Protein AF-A0A450YPW1-F1 (afdb_monomer)

Structure (mmCIF, N/CA/C/O backbone):
data_AF-A0A450YPW1-F1
#
_entry.id   AF-A0A450YPW1-F1
#
loop_
_atom_site.group_PDB
_atom_site.id
_atom_site.type_symbol
_atom_site.label_atom_id
_atom_site.label_alt_id
_atom_site.label_comp_id
_atom_site.label_asym_id
_atom_site.label_entity_id
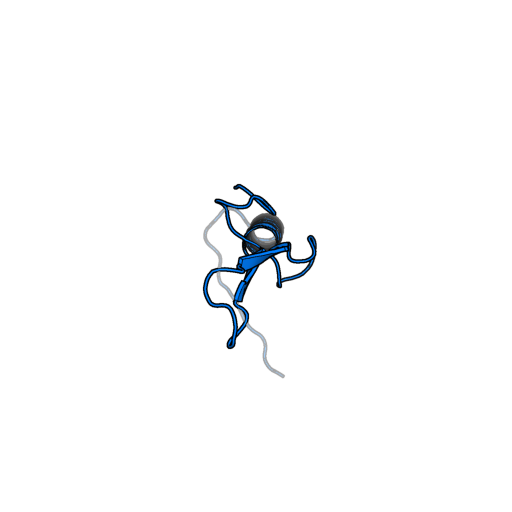_atom_site.label_seq_id
_atom_site.pdbx_PDB_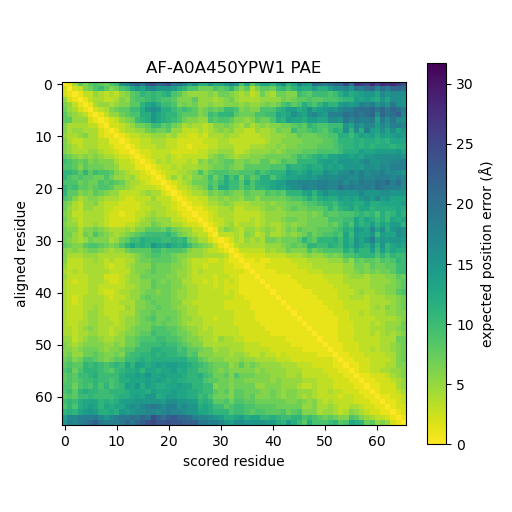ins_code
_atom_site.Cartn_x
_atom_site.Cartn_y
_atom_site.Cartn_z
_atom_site.occupancy
_atom_site.B_iso_or_equiv
_atom_site.auth_seq_id
_atom_site.auth_comp_id
_atom_site.auth_asym_id
_atom_site.auth_atom_id
_atom_site.pdbx_PDB_model_num
ATOM 1 N N . MET A 1 1 ? 3.767 12.170 -6.593 1.00 60.88 1 MET A N 1
ATOM 2 C CA . MET A 1 1 ? 3.628 10.728 -6.907 1.00 60.88 1 MET A CA 1
ATOM 3 C C . MET A 1 1 ? 3.408 10.628 -8.406 1.00 60.88 1 MET A C 1
ATOM 5 O O . MET A 1 1 ? 2.312 10.901 -8.876 1.00 60.88 1 MET A O 1
ATOM 9 N N . ASN A 1 2 ? 4.470 10.322 -9.144 1.00 70.88 2 ASN A N 1
ATOM 10 C CA . ASN A 1 2 ? 4.564 10.561 -10.584 1.00 70.88 2 ASN A CA 1
ATOM 11 C C . ASN A 1 2 ? 4.214 9.280 -11.350 1.00 70.88 2 ASN A C 1
ATOM 13 O O . ASN A 1 2 ? 5.077 8.469 -11.683 1.00 70.88 2 ASN A O 1
ATOM 17 N N . CYS A 1 3 ? 2.912 9.044 -11.509 1.00 80.00 3 CYS A N 1
ATOM 18 C CA . CYS A 1 3 ? 2.362 7.871 -12.182 1.00 80.00 3 CYS A CA 1
ATOM 19 C C . CYS A 1 3 ? 2.501 8.010 -13.703 1.00 80.00 3 CYS A C 1
ATOM 21 O O . CYS A 1 3 ? 2.085 9.028 -14.247 1.00 80.00 3 CYS A O 1
ATOM 23 N N . ARG A 1 4 ? 2.996 6.965 -14.384 1.00 74.25 4 ARG A N 1
ATOM 24 C CA . ARG A 1 4 ? 3.173 6.915 -15.855 1.00 74.25 4 ARG A CA 1
ATOM 25 C C . ARG A 1 4 ? 4.195 7.908 -16.421 1.00 74.25 4 ARG A C 1
ATOM 27 O O . ARG A 1 4 ? 4.212 8.128 -17.627 1.00 74.25 4 ARG A O 1
ATOM 34 N N . GLU A 1 5 ? 5.056 8.474 -15.582 1.00 75.25 5 GLU A N 1
ATOM 35 C CA . GLU A 1 5 ? 6.151 9.329 -16.044 1.00 75.25 5 GLU A CA 1
ATOM 36 C C . GLU A 1 5 ? 7.422 8.506 -16.320 1.00 75.25 5 GLU A C 1
ATOM 38 O O . GLU A 1 5 ? 7.708 7.589 -15.545 1.00 75.25 5 GLU A O 1
ATOM 43 N N . PRO A 1 6 ? 8.219 8.846 -17.356 1.00 66.19 6 PRO A N 1
ATOM 44 C CA . PRO A 1 6 ? 9.443 8.115 -17.720 1.00 66.19 6 PRO A CA 1
ATOM 45 C C . PRO A 1 6 ? 10.493 8.052 -16.602 1.00 66.19 6 PRO A C 1
ATOM 47 O O . PRO A 1 6 ? 11.186 7.053 -16.458 1.00 66.19 6 PRO A O 1
ATOM 50 N N . ASN A 1 7 ? 10.559 9.087 -15.761 1.00 70.31 7 ASN A N 1
ATOM 51 C CA . ASN A 1 7 ? 11.479 9.172 -14.619 1.00 70.31 7 ASN A CA 1
ATOM 52 C C . ASN A 1 7 ? 10.804 8.791 -13.286 1.00 70.31 7 ASN A C 1
ATOM 54 O O . ASN A 1 7 ? 11.383 8.970 -12.217 1.00 70.31 7 ASN A O 1
ATOM 58 N N . GLY A 1 8 ? 9.550 8.331 -13.341 1.00 74.25 8 GLY A N 1
ATOM 59 C CA . GLY A 1 8 ? 8.706 8.051 -12.183 1.00 74.25 8 GLY A CA 1
ATOM 60 C C . GLY A 1 8 ? 8.563 6.562 -11.868 1.00 74.25 8 GLY A C 1
ATOM 61 O O . GLY A 1 8 ? 9.435 5.746 -12.139 1.00 74.25 8 GLY A O 1
ATOM 62 N N . LEU A 1 9 ? 7.428 6.193 -11.278 1.00 79.44 9 LEU A N 1
ATOM 63 C CA . LEU A 1 9 ? 7.066 4.800 -11.012 1.00 79.44 9 LEU A CA 1
ATOM 64 C C . LEU A 1 9 ? 5.841 4.415 -11.851 1.00 79.44 9 LEU A C 1
ATOM 66 O O . LEU A 1 9 ? 5.033 5.255 -12.251 1.00 79.44 9 LEU A O 1
ATOM 70 N N . GLY A 1 10 ? 5.651 3.112 -12.060 1.00 79.75 10 GLY A N 1
ATOM 71 C CA . GLY A 1 10 ? 4.479 2.601 -12.776 1.00 79.75 10 GLY A CA 1
ATOM 72 C C . GLY A 1 10 ? 4.654 2.485 -14.287 1.00 79.75 10 GLY A C 1
ATOM 73 O O . GLY A 1 10 ? 3.665 2.530 -15.011 1.00 79.75 10 GLY A O 1
ATOM 74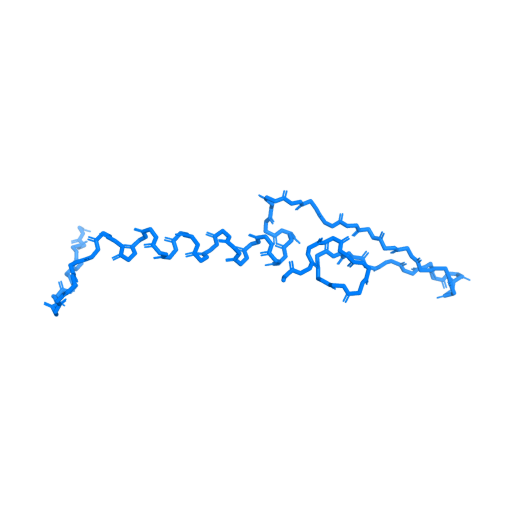 N N . TYR A 1 11 ? 5.882 2.270 -14.749 1.00 86.31 11 TYR A N 1
ATOM 75 C CA . TYR A 1 11 ? 6.180 1.733 -16.074 1.00 86.31 11 TYR A CA 1
ATOM 76 C C . TYR A 1 11 ? 6.952 0.414 -15.951 1.00 86.31 11 TYR A C 1
ATOM 78 O O . TYR A 1 11 ? 7.424 0.056 -14.868 1.00 86.31 11 TYR A O 1
ATOM 86 N N . THR A 1 12 ? 7.034 -0.313 -17.057 1.00 85.25 12 THR A N 1
ATOM 87 C CA . THR A 1 12 ? 7.912 -1.466 -17.238 1.00 85.25 12 THR A CA 1
ATOM 88 C C . THR A 1 12 ? 8.863 -1.155 -18.382 1.00 85.25 12 THR A C 1
ATOM 90 O O . THR A 1 12 ? 8.432 -0.685 -19.435 1.00 85.25 12 THR A O 1
ATOM 93 N N . THR A 1 13 ? 10.146 -1.393 -18.154 1.00 87.81 13 THR A N 1
ATOM 94 C CA . THR A 1 13 ? 11.204 -1.215 -19.143 1.00 87.81 13 THR A CA 1
ATOM 95 C C . THR A 1 13 ? 11.483 -2.538 -19.833 1.00 87.81 13 THR A C 1
ATOM 97 O O . THR A 1 13 ? 11.704 -3.547 -19.166 1.00 87.81 13 THR A O 1
ATOM 100 N N . PHE A 1 14 ? 11.490 -2.523 -21.160 1.00 87.00 14 PHE A N 1
ATOM 101 C CA . PHE A 1 14 ? 11.904 -3.651 -21.983 1.00 87.00 14 PHE A CA 1
ATOM 102 C C . PHE A 1 14 ? 13.118 -3.233 -22.806 1.00 87.00 14 PHE A C 1
ATOM 104 O O . PHE A 1 14 ? 13.111 -2.157 -23.402 1.00 87.00 14 PHE A O 1
ATOM 111 N N . ALA A 1 15 ? 14.144 -4.079 -22.824 1.00 89.25 15 ALA A N 1
ATOM 112 C CA . ALA A 1 15 ? 15.307 -3.929 -23.688 1.00 89.25 15 ALA A CA 1
ATOM 113 C C . ALA A 1 15 ? 15.318 -5.082 -24.694 1.00 89.25 15 ALA A C 1
ATOM 115 O O . ALA A 1 15 ? 15.016 -6.224 -24.329 1.00 89.25 15 ALA A O 1
ATOM 116 N N . CYS A 1 16 ? 15.629 -4.786 -25.955 1.00 86.38 16 CYS A N 1
ATOM 117 C CA . CYS A 1 16 ? 15.807 -5.824 -26.963 1.00 86.38 16 CYS A CA 1
ATOM 118 C C . CYS A 1 16 ? 17.103 -6.605 -26.661 1.00 86.38 16 CYS A C 1
ATOM 120 O O . CYS A 1 16 ? 18.140 -5.972 -26.462 1.00 86.38 16 CYS A O 1
ATOM 122 N N . PRO A 1 17 ? 17.086 -7.952 -26.642 1.00 85.38 17 PRO A N 1
ATOM 123 C CA . PRO A 1 17 ? 18.301 -8.744 -26.427 1.00 85.38 17 PRO A CA 1
ATOM 124 C C . PRO A 1 17 ? 19.377 -8.500 -27.492 1.00 85.38 17 PRO A C 1
ATOM 126 O O . PRO A 1 17 ? 20.562 -8.487 -27.170 1.00 85.38 17 PRO A O 1
ATOM 129 N N . ASP A 1 18 ? 18.954 -8.273 -28.738 1.00 90.44 18 ASP A N 1
ATOM 130 C CA . ASP A 1 18 ? 19.845 -8.073 -29.886 1.00 90.44 18 ASP A CA 1
ATOM 131 C C . ASP A 1 18 ? 20.271 -6.603 -30.063 1.00 90.44 18 ASP A C 1
ATOM 133 O O . ASP A 1 18 ? 21.283 -6.326 -30.702 1.00 90.44 18 ASP A O 1
ATOM 137 N N . HIS A 1 19 ? 19.520 -5.661 -29.478 1.00 87.75 19 HIS A N 1
ATOM 138 C CA . HIS A 1 19 ? 19.765 -4.213 -29.554 1.00 87.75 19 HIS A CA 1
ATOM 139 C C . HIS A 1 19 ? 19.646 -3.590 -28.153 1.00 87.75 19 HIS A C 1
ATOM 141 O O . HIS A 1 19 ? 18.587 -3.063 -27.790 1.00 87.75 19 HIS A O 1
ATOM 147 N N . PRO A 1 20 ? 20.706 -3.675 -27.328 1.00 81.25 20 PRO A N 1
ATOM 148 C CA . PRO A 1 20 ? 20.670 -3.246 -25.927 1.00 81.25 20 PRO A CA 1
ATOM 149 C C . PRO A 1 20 ? 20.407 -1.745 -25.739 1.00 81.25 20 PRO A C 1
ATOM 151 O O . PRO A 1 20 ? 19.994 -1.311 -24.666 1.00 81.25 20 PRO A O 1
ATOM 154 N N . ASP A 1 21 ? 20.659 -0.951 -26.776 1.00 86.00 21 ASP A N 1
ATOM 155 C CA . ASP A 1 21 ? 20.435 0.491 -26.853 1.00 86.00 21 ASP A CA 1
ATOM 156 C C . ASP A 1 21 ? 18.961 0.864 -27.082 1.00 86.00 21 ASP A C 1
ATOM 158 O O . ASP A 1 21 ? 18.546 1.983 -26.773 1.00 86.00 21 ASP A O 1
ATOM 162 N N . GLN A 1 22 ? 18.138 -0.072 -27.562 1.00 87.25 22 GLN A N 1
ATOM 163 C CA . GLN A 1 22 ? 16.711 0.151 -27.771 1.00 87.25 22 GLN A CA 1
ATOM 164 C C . GLN A 1 22 ? 15.916 -0.186 -26.509 1.00 87.25 22 GLN A C 1
ATOM 166 O O . GLN A 1 22 ? 15.539 -1.334 -26.255 1.00 87.25 22 GLN A O 1
ATOM 171 N N . ILE A 1 23 ? 15.627 0.851 -25.722 1.00 87.25 23 ILE A N 1
ATOM 172 C CA . ILE A 1 23 ? 14.835 0.754 -24.494 1.00 87.25 23 ILE A CA 1
ATOM 173 C C . ILE A 1 23 ? 13.414 1.254 -24.760 1.00 87.25 23 ILE A C 1
ATOM 175 O O . ILE A 1 23 ? 13.199 2.403 -25.139 1.00 87.25 23 ILE A O 1
ATOM 179 N N . THR A 1 24 ? 12.422 0.398 -24.512 1.00 87.69 24 THR A N 1
ATOM 180 C CA . THR A 1 24 ? 11.002 0.761 -24.591 1.00 87.69 24 THR A CA 1
ATOM 181 C C . THR A 1 24 ? 10.398 0.858 -23.194 1.00 87.69 24 THR A C 1
ATOM 183 O O . THR A 1 24 ? 10.450 -0.090 -22.407 1.00 87.69 24 THR A O 1
ATOM 186 N N . HIS A 1 25 ? 9.771 1.997 -22.897 1.00 87.19 25 HIS A N 1
ATOM 187 C CA . HIS A 1 25 ? 9.039 2.222 -21.651 1.00 87.19 25 HIS A CA 1
ATOM 188 C C . HIS A 1 25 ? 7.541 2.025 -21.879 1.00 87.19 25 HIS A C 1
ATOM 190 O O . HIS A 1 25 ? 6.914 2.782 -22.618 1.00 87.19 25 HIS A O 1
ATOM 196 N N . ILE A 1 26 ? 6.947 1.037 -21.209 1.00 86.88 26 ILE A N 1
ATOM 197 C CA . ILE A 1 26 ? 5.510 0.763 -21.300 1.00 86.88 26 ILE A CA 1
ATOM 198 C C . ILE A 1 26 ? 4.834 1.194 -19.992 1.00 86.88 26 ILE A C 1
ATOM 200 O O . ILE A 1 26 ? 5.109 0.605 -18.940 1.00 86.88 26 ILE A O 1
ATOM 204 N N . PRO A 1 27 ? 3.949 2.209 -20.002 1.00 84.69 27 PRO A N 1
ATOM 205 C CA . PRO A 1 27 ? 3.237 2.626 -18.800 1.00 84.69 27 PRO A CA 1
ATOM 206 C C . PRO A 1 27 ? 2.241 1.546 -18.362 1.00 84.69 27 PRO A C 1
ATOM 208 O O . PRO A 1 27 ? 1.463 1.027 -19.163 1.00 84.69 27 PRO A O 1
ATOM 211 N N . ARG A 1 28 ? 2.211 1.229 -17.063 1.00 84.44 28 ARG A N 1
ATOM 212 C CA . ARG A 1 28 ? 1.260 0.260 -16.505 1.00 84.44 28 ARG A CA 1
ATOM 213 C C . ARG A 1 28 ? -0.144 0.875 -16.408 1.00 84.44 28 ARG A C 1
ATOM 215 O O . ARG A 1 28 ? -0.330 2.087 -16.231 1.00 84.44 28 ARG A O 1
ATOM 222 N N . SER A 1 29 ? -1.172 0.038 -16.536 1.00 83.19 29 SER A N 1
ATOM 223 C CA . SER A 1 29 ? -2.571 0.470 -16.441 1.00 83.19 29 SER A CA 1
ATOM 224 C C . SER A 1 29 ? -2.877 1.061 -15.056 1.00 83.19 29 SER A C 1
ATOM 226 O O . SER A 1 29 ? -2.666 0.398 -14.035 1.00 83.19 29 SER A O 1
ATOM 228 N N . CYS A 1 30 ? -3.414 2.284 -15.008 1.00 81.06 30 CYS A N 1
ATOM 229 C CA . CYS A 1 30 ? -3.932 2.872 -13.774 1.00 81.06 30 CYS A CA 1
ATOM 230 C C . CYS A 1 30 ? -5.168 2.105 -13.294 1.00 81.06 30 CYS A C 1
ATOM 232 O O . CYS A 1 30 ? -5.858 1.473 -14.090 1.00 81.06 30 CYS A O 1
ATOM 234 N N . LYS A 1 31 ? -5.468 2.216 -11.995 1.00 73.00 31 LYS A N 1
ATOM 235 C CA . LYS A 1 31 ? -6.567 1.506 -11.309 1.00 73.00 31 LYS A CA 1
ATOM 236 C C . LYS A 1 31 ? -6.372 -0.010 -11.152 1.00 73.00 31 LYS A C 1
ATOM 238 O O . LYS A 1 31 ? -7.263 -0.672 -10.638 1.00 73.00 31 LYS A O 1
ATOM 243 N N . SER A 1 32 ? -5.208 -0.533 -11.527 1.00 74.25 32 SER A N 1
ATOM 244 C CA . SER A 1 32 ? -4.768 -1.888 -11.193 1.00 74.25 32 SER A CA 1
ATOM 245 C C . SER A 1 32 ? -3.601 -1.843 -10.203 1.00 74.25 32 SER A C 1
ATOM 247 O O . SER A 1 32 ? -2.845 -0.866 -10.168 1.00 74.25 32 SER A O 1
ATOM 249 N N . ARG A 1 33 ? -3.407 -2.936 -9.451 1.00 78.00 33 ARG A N 1
ATOM 250 C CA . ARG A 1 33 ? -2.229 -3.164 -8.593 1.00 78.00 33 ARG A CA 1
ATOM 251 C C . ARG A 1 33 ? -0.916 -3.179 -9.378 1.00 78.00 33 ARG A C 1
ATOM 253 O O . ARG A 1 33 ? 0.149 -3.002 -8.795 1.00 78.00 33 ARG A O 1
ATOM 260 N N . PHE A 1 34 ? -0.993 -3.323 -10.701 1.00 82.50 34 PHE A N 1
ATOM 261 C CA . PHE A 1 34 ? 0.152 -3.154 -11.582 1.00 82.50 34 PHE A CA 1
ATOM 262 C C . PHE A 1 34 ? 0.729 -1.740 -11.543 1.00 82.50 34 PHE A C 1
ATOM 264 O O . PHE A 1 34 ? 1.896 -1.590 -11.814 1.00 82.50 34 PHE A O 1
ATOM 271 N N . CYS A 1 35 ? 0.015 -0.674 -11.200 1.00 86.44 35 CYS A N 1
ATOM 272 C CA . CYS A 1 35 ? 0.711 0.589 -10.953 1.00 86.44 35 CYS A CA 1
ATOM 273 C C . CYS A 1 35 ? 0.957 0.738 -9.445 1.00 86.44 35 CYS A C 1
ATOM 275 O O . CYS A 1 35 ? -0.017 0.937 -8.723 1.00 86.44 35 CYS A O 1
ATOM 277 N N . PRO A 1 36 ? 2.209 0.693 -8.941 1.00 85.12 36 PRO A N 1
ATOM 278 C CA . PRO A 1 36 ? 2.482 0.758 -7.504 1.00 85.12 36 PRO A CA 1
ATOM 279 C C . PRO A 1 36 ? 2.044 2.101 -6.910 1.00 85.12 36 PRO A C 1
ATOM 281 O O . PRO A 1 36 ? 1.551 2.149 -5.787 1.00 85.12 36 PRO A O 1
ATOM 284 N N . VAL A 1 37 ? 2.129 3.179 -7.697 1.00 88.31 37 VAL A N 1
ATOM 285 C CA . VAL A 1 37 ? 1.638 4.509 -7.316 1.00 88.31 37 VAL A CA 1
ATOM 286 C C . VAL A 1 37 ? 0.122 4.492 -7.121 1.00 88.31 37 VAL A C 1
ATOM 288 O O . VAL A 1 37 ? -0.375 4.879 -6.066 1.00 88.31 37 VAL A O 1
ATOM 291 N N . CYS A 1 38 ? -0.632 4.007 -8.112 1.00 88.19 38 CYS A N 1
ATOM 292 C CA . CYS A 1 38 ? -2.088 3.917 -7.994 1.00 88.19 38 CYS A CA 1
ATOM 293 C C . CYS A 1 38 ? -2.519 2.932 -6.906 1.00 88.19 38 CYS A C 1
ATOM 295 O O . CYS A 1 38 ? -3.488 3.204 -6.202 1.00 88.19 38 CYS A O 1
ATOM 297 N N . ALA A 1 39 ? -1.807 1.814 -6.765 1.00 89.00 39 ALA A N 1
ATOM 298 C CA . ALA A 1 39 ? -2.063 0.819 -5.737 1.00 89.00 39 ALA A CA 1
ATOM 299 C C . ALA A 1 39 ? -1.921 1.436 -4.344 1.00 89.00 39 ALA A C 1
ATOM 301 O O . ALA A 1 39 ? -2.835 1.307 -3.536 1.00 89.00 39 ALA A O 1
ATOM 302 N N . LYS A 1 40 ? -0.836 2.180 -4.088 1.00 90.62 40 LYS A N 1
ATOM 303 C CA . LYS A 1 40 ? -0.6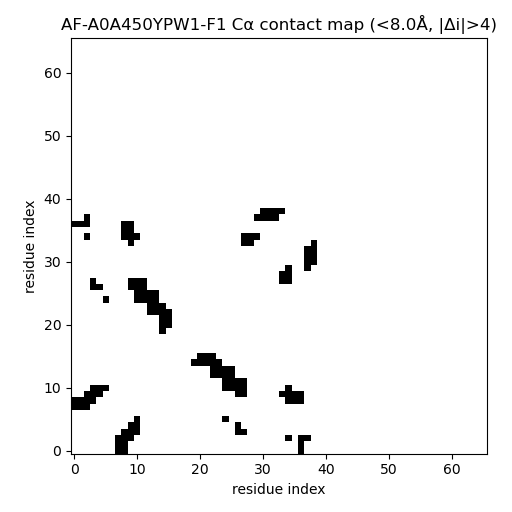25 2.880 -2.815 1.00 90.62 40 LYS A CA 1
ATOM 304 C C . LYS A 1 40 ? -1.749 3.868 -2.519 1.00 90.62 40 LYS A C 1
ATOM 306 O O . LYS A 1 40 ? -2.301 3.833 -1.429 1.00 90.62 40 LYS A O 1
ATOM 311 N N . ILE A 1 41 ? -2.151 4.676 -3.504 1.00 90.75 41 ILE A N 1
ATOM 312 C CA . ILE A 1 41 ? -3.267 5.626 -3.348 1.00 90.75 41 ILE A CA 1
ATOM 313 C C . ILE A 1 41 ? -4.565 4.904 -2.961 1.00 90.75 41 ILE A C 1
ATOM 315 O O . ILE A 1 41 ? -5.302 5.382 -2.104 1.00 90.75 41 ILE A O 1
ATOM 319 N N . GLN A 1 42 ? -4.874 3.774 -3.602 1.00 91.25 42 GLN A N 1
ATOM 320 C CA . GLN A 1 42 ? -6.077 3.000 -3.286 1.00 91.25 42 GLN A CA 1
ATOM 321 C C . GLN A 1 42 ? -6.005 2.370 -1.893 1.00 91.25 42 GLN A C 1
ATOM 323 O O . GLN A 1 42 ? -6.990 2.423 -1.163 1.00 91.25 42 GLN A O 1
ATOM 328 N N . VAL A 1 43 ? -4.848 1.820 -1.517 1.00 93.44 43 VAL A N 1
ATOM 329 C CA . VAL A 1 43 ? -4.617 1.256 -0.181 1.00 93.44 43 VAL A CA 1
ATOM 330 C C . VAL A 1 43 ? -4.767 2.334 0.887 1.00 93.44 43 VAL A C 1
ATOM 332 O O . VAL A 1 43 ? -5.476 2.108 1.855 1.00 93.44 43 VAL A O 1
ATOM 335 N N . ASP A 1 44 ? -4.188 3.517 0.692 1.00 95.12 44 ASP A N 1
ATOM 336 C CA . ASP A 1 44 ? -4.277 4.613 1.664 1.00 95.12 44 ASP A CA 1
ATOM 337 C C . ASP A 1 44 ? -5.713 5.089 1.865 1.00 95.12 44 ASP A C 1
ATOM 339 O O . ASP A 1 44 ? -6.138 5.316 2.997 1.00 95.12 44 ASP A O 1
ATOM 343 N N . LYS A 1 45 ? -6.481 5.198 0.773 1.00 94.81 45 LYS A N 1
ATOM 344 C CA . LYS A 1 45 ? -7.914 5.508 0.846 1.00 94.81 45 LYS A CA 1
ATOM 345 C C . LYS A 1 45 ? -8.665 4.441 1.629 1.00 94.81 45 LYS A C 1
ATOM 347 O O . LYS A 1 45 ? -9.380 4.777 2.562 1.00 94.81 45 LYS A O 1
ATOM 352 N N . TRP A 1 46 ? -8.445 3.171 1.298 1.00 95.50 46 TRP A N 1
ATOM 353 C CA . TRP A 1 46 ? -9.088 2.063 1.996 1.00 95.50 46 TRP A CA 1
ATOM 354 C C . TRP A 1 46 ? -8.728 2.031 3.488 1.00 95.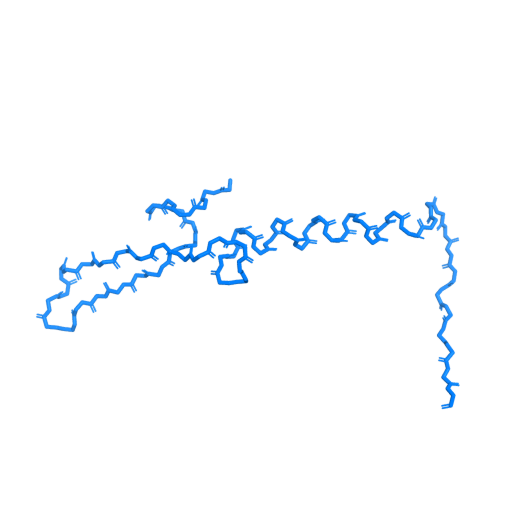50 46 TRP A C 1
ATOM 356 O O . TRP A 1 46 ? -9.620 1.907 4.316 1.00 95.50 46 TRP A O 1
ATOM 366 N N . VAL A 1 47 ? -7.455 2.218 3.851 1.00 96.50 47 VAL A N 1
ATOM 367 C CA . VAL A 1 47 ? -7.017 2.300 5.255 1.00 96.50 47 VAL A CA 1
ATOM 368 C C . VAL A 1 47 ? -7.707 3.460 5.970 1.00 96.50 47 VAL A C 1
ATOM 370 O O . VAL A 1 47 ? -8.203 3.284 7.080 1.00 96.50 47 VAL A O 1
ATOM 373 N N . ALA A 1 48 ? -7.775 4.637 5.343 1.00 96.44 48 ALA A N 1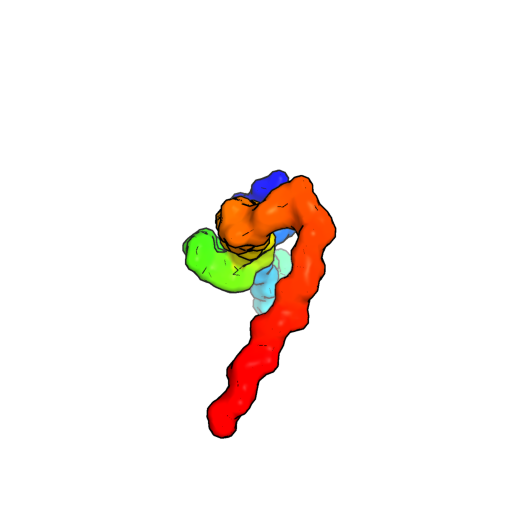
ATOM 374 C CA . ALA A 1 48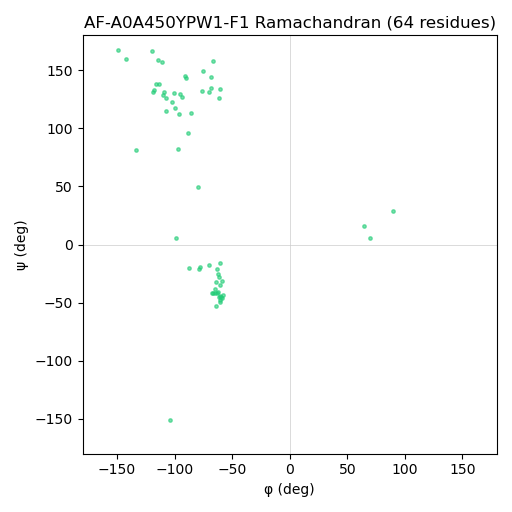 ? -8.463 5.786 5.920 1.00 96.44 48 ALA A CA 1
ATOM 375 C C . ALA A 1 48 ? -9.960 5.510 6.121 1.00 96.44 48 ALA A C 1
ATOM 377 O O . ALA A 1 48 ? -10.506 5.862 7.162 1.00 96.44 48 ALA A O 1
ATOM 378 N N . ASP A 1 49 ? -10.609 4.855 5.160 1.00 97.00 49 ASP A N 1
ATOM 379 C CA . ASP A 1 49 ? -12.022 4.489 5.240 1.00 97.00 49 ASP A CA 1
ATOM 380 C C . ASP A 1 49 ? -12.274 3.444 6.341 1.00 97.00 49 ASP A C 1
ATOM 382 O O . ASP A 1 49 ? -13.212 3.600 7.118 1.00 97.00 49 ASP A O 1
ATOM 386 N N . MET A 1 50 ? -11.409 2.432 6.474 1.00 95.19 50 MET A N 1
ATOM 387 C CA . MET A 1 50 ? -11.480 1.438 7.555 1.00 95.19 50 MET A CA 1
ATOM 388 C C . MET A 1 50 ? -11.251 2.062 8.926 1.00 95.19 50 MET A C 1
ATOM 390 O O . MET A 1 50 ? -11.990 1.765 9.857 1.00 95.19 50 MET A O 1
ATOM 394 N N . ASN A 1 51 ? -10.290 2.978 9.050 1.00 92.75 51 ASN A N 1
ATOM 395 C CA . ASN A 1 51 ? -10.030 3.673 10.309 1.00 92.75 51 ASN A CA 1
ATOM 396 C C . ASN A 1 51 ? -11.234 4.491 10.794 1.00 92.75 51 ASN A C 1
ATOM 398 O O . ASN A 1 51 ? -11.401 4.645 11.998 1.00 92.75 51 ASN A O 1
ATOM 402 N N . ARG A 1 52 ? -12.105 4.970 9.892 1.00 94.94 52 ARG A N 1
ATOM 403 C CA . ARG A 1 52 ? -13.352 5.656 10.280 1.00 94.94 52 ARG A CA 1
ATOM 404 C C . ARG A 1 52 ? -14.401 4.729 10.893 1.00 94.94 52 ARG A C 1
ATOM 406 O O . ARG A 1 52 ? -15.329 5.227 11.519 1.00 94.94 52 ARG A O 1
ATOM 413 N N . LEU A 1 53 ? -14.286 3.415 10.700 1.00 93.75 53 LEU A N 1
ATOM 414 C CA . LEU A 1 53 ? -15.201 2.439 11.298 1.00 93.75 53 LEU A CA 1
ATOM 415 C C . LEU A 1 53 ? -14.876 2.171 12.771 1.00 93.75 53 LEU A C 1
ATOM 417 O O . LEU A 1 53 ? -15.740 1.704 13.510 1.00 93.75 53 LEU A O 1
ATOM 421 N N . PHE A 1 54 ? -13.646 2.461 13.199 1.00 92.44 54 PHE A N 1
ATOM 422 C CA . PHE A 1 54 ? -13.213 2.264 14.576 1.00 92.44 54 PHE A CA 1
ATOM 423 C C . PHE A 1 54 ? -13.444 3.528 15.412 1.00 92.44 54 PHE A C 1
ATOM 425 O O . PHE A 1 54 ? -13.279 4.646 14.916 1.00 92.44 54 PHE A O 1
ATOM 432 N N . PRO A 1 55 ? -13.803 3.384 16.698 1.00 92.81 55 PRO A N 1
ATOM 433 C CA . PRO A 1 55 ? -13.934 4.527 17.584 1.00 92.81 55 PRO A CA 1
ATOM 434 C C . PRO A 1 55 ? -12.559 5.149 17.867 1.00 92.81 55 PRO A C 1
ATOM 436 O O . PRO A 1 55 ? -11.559 4.448 18.017 1.00 92.81 55 PRO A O 1
ATOM 439 N N . ASN A 1 56 ? -12.511 6.479 17.985 1.00 93.44 56 ASN A N 1
ATOM 440 C CA . ASN A 1 56 ? -11.292 7.225 18.316 1.00 93.44 56 ASN A CA 1
ATOM 441 C C . ASN A 1 56 ? -10.994 7.195 19.832 1.00 93.44 56 ASN A C 1
ATOM 443 O O . ASN A 1 56 ? -10.823 8.230 20.473 1.00 93.44 56 ASN A O 1
ATOM 447 N N . CYS A 1 57 ? -11.015 6.002 20.423 1.00 94.75 57 CYS A N 1
ATOM 448 C CA . CYS A 1 57 ? -10.708 5.742 21.828 1.00 94.75 57 CYS A CA 1
ATOM 449 C C . CYS A 1 57 ? -10.097 4.336 21.977 1.00 94.75 57 CYS A C 1
ATOM 451 O O . CYS A 1 57 ? -10.147 3.555 21.031 1.00 94.75 57 CYS A O 1
ATOM 453 N N . PRO A 1 58 ? -9.506 3.977 23.129 1.00 96.06 58 PRO A N 1
ATOM 454 C CA . PRO A 1 58 ? -9.093 2.598 23.380 1.00 96.06 58 PRO A CA 1
ATOM 455 C C . PRO A 1 58 ? -10.295 1.640 23.350 1.00 96.06 58 PRO A C 1
ATOM 457 O O . PRO A 1 58 ? -11.320 1.910 23.974 1.00 96.06 58 PRO A O 1
ATOM 460 N N . TYR A 1 59 ? -10.162 0.508 22.659 1.00 93.50 59 TYR A N 1
ATOM 461 C CA . TYR A 1 59 ? -11.192 -0.532 22.570 1.00 93.50 59 TYR A CA 1
ATOM 462 C C . TYR A 1 59 ? -10.570 -1.933 22.591 1.00 93.50 59 TYR A C 1
ATOM 464 O O . TYR A 1 59 ? -9.393 -2.114 22.278 1.00 93.50 59 TYR A O 1
ATOM 472 N N . PHE A 1 60 ? -11.376 -2.936 22.942 1.00 94.50 60 PHE A N 1
ATOM 473 C CA . PHE A 1 60 ? -10.983 -4.343 22.879 1.00 94.50 60 PHE A CA 1
ATOM 474 C C . PHE A 1 60 ? -11.410 -4.950 21.540 1.00 94.50 60 PHE A C 1
ATOM 476 O O . PHE A 1 60 ? -12.580 -4.877 21.168 1.00 94.50 60 PHE A O 1
ATOM 483 N N . HIS A 1 61 ? -10.475 -5.570 20.820 1.00 92.38 61 HIS A N 1
ATOM 484 C CA . HIS A 1 61 ? -10.789 -6.358 19.629 1.00 92.38 61 HIS A CA 1
ATOM 485 C C . HIS A 1 61 ? -11.153 -7.786 20.057 1.00 92.38 61 HIS A C 1
ATOM 487 O O . HIS A 1 61 ? -10.311 -8.512 20.581 1.00 92.38 61 HIS A O 1
ATOM 493 N N . ILE A 1 62 ? -12.413 -8.175 19.853 1.00 93.94 62 ILE A N 1
ATOM 494 C CA . ILE A 1 62 ? -12.943 -9.499 20.207 1.00 93.94 62 ILE A CA 1
ATOM 495 C C . ILE A 1 62 ? -13.224 -10.264 18.911 1.00 93.94 62 ILE A C 1
ATOM 497 O O . ILE A 1 62 ? -13.886 -9.743 18.018 1.00 93.94 62 ILE A O 1
ATOM 501 N N . THR A 1 63 ? -12.720 -11.493 18.794 1.00 94.19 63 THR A N 1
ATOM 502 C CA . THR A 1 63 ? -12.994 -12.397 17.665 1.00 94.19 63 THR A CA 1
ATOM 503 C C . THR A 1 63 ? -13.877 -13.543 18.146 1.00 94.19 63 THR A C 1
ATOM 505 O O . THR A 1 63 ? -13.568 -14.169 19.156 1.00 94.19 63 THR A O 1
ATOM 508 N N . PHE A 1 64 ? -14.959 -13.827 17.421 1.00 92.38 64 PHE A N 1
ATOM 509 C CA . PHE A 1 64 ? -15.802 -14.999 17.656 1.00 92.38 64 PHE A CA 1
ATOM 510 C C . PHE A 1 64 ? -15.442 -16.087 16.642 1.00 92.38 64 PHE A C 1
ATOM 512 O O . PHE A 1 64 ? -15.382 -15.819 15.443 1.00 92.38 64 PHE A O 1
ATOM 519 N N . THR A 1 65 ? -15.218 -17.306 17.118 1.00 93.81 65 THR A N 1
ATOM 520 C CA . THR A 1 65 ? -15.036 -18.506 16.291 1.00 93.81 65 THR A CA 1
ATOM 521 C C . THR A 1 65 ? -16.181 -19.474 16.572 1.00 93.81 65 THR A C 1
ATOM 523 O O . THR A 1 65 ? -16.558 -19.627 17.735 1.00 93.81 65 THR A O 1
ATOM 526 N N . VAL A 1 66 ? -16.726 -20.095 15.525 1.00 77.56 66 VAL A N 1
ATOM 527 C CA . VAL A 1 66 ? -17.830 -21.074 15.574 1.00 77.56 66 VAL A CA 1
ATOM 528 C C . VAL A 1 66 ? -17.313 -22.491 15.420 1.00 77.56 66 VAL A C 1
ATOM 530 O O . VAL A 1 66 ? -16.376 -22.672 14.611 1.00 77.56 66 VAL A O 1
#

Sequence (66 aa):
MNCREPNGLGYTTFACPDHPDQITHIPRSCKSRFCPV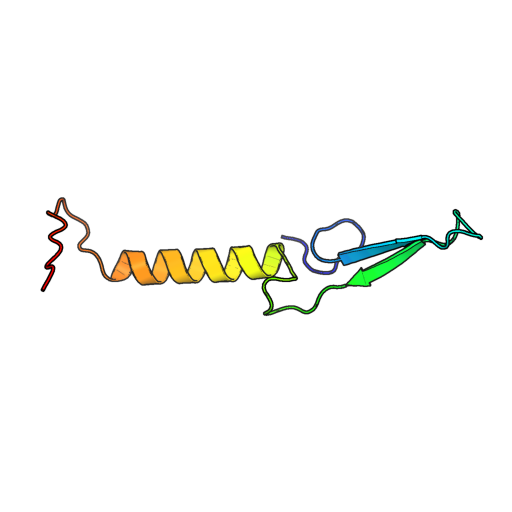CAKIQVDKWVADMNRLFPNCPYFHITFTV

Radius of gyration: 20.06 Å; Cα contacts (8 Å, |Δi|>4): 69; chains: 1; bounding box: 38×32×53 Å

InterPro domains:
  IPR026889 Transposase zinc-binding domain [PF14319] (1-66)

pLDDT: mean 86.64, std 8.05, range [60.88, 97.0]

Solvent-accessible surface area (backbone atoms only — not comparable to full-atom values): 4266 Å² total; per-residue (Å²): 135,52,64,59,39,96,91,50,45,26,58,47,81,46,63,41,91,92,42,75,85,51,70,45,79,44,64,41,59,76,90,36,75,71,9,57,57,48,33,49,55,53,50,52,51,51,51,55,58,55,55,69,75,50,73,99,59,95,80,86,90,83,85,87,84,134

Organism: NCBI:txid2126332

Foldseek 3Di:
DDAQDPPDFAWDWDADPVGRVDIDTGGHDAPDVSGVVNVVVVVVVVVVVVVVVDDPDDDDDDDDDD

Secondary structure (DSSP, 8-state):
--BT-TTSBSEEEEE-SS-TT-EEEEEPPTTSTTSHHHHHHH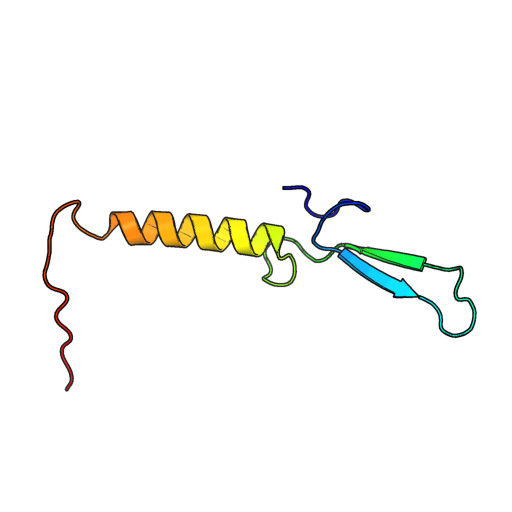HHHHHHHHHTTS-SS---------

Mean predicted aligned error: 7.03 Å